Protein AF-A0A2D5VHW5-F1 (afdb_monomer_lite)

pLDDT: mean 72.4, std 17.76, range [45.16, 97.38]

Radius of gyration: 17.89 Å; chains: 1; bounding box: 49×20×48 Å

Sequence (90 aa):
MIDFKTFIEESEMELLDEAGNISSGLAIRKHNQVLKYGKDVVKAKSVEDKLDMLARQNASLGGLVLMSVAVSGDKSFGSSLAKALSLRNV

Foldseek 3Di:
DQDPVNVVVVVVVVVLVVLVVVQPVVLVVLVVLLVVLVVQLVVDDDPVSNVVSVVSSVVSVVLNVLSCLLNVDDDDPSNVVSSVVNVVVD

Structure (mmCIF, N/CA/C/O backbone):
data_AF-A0A2D5VHW5-F1
#
_entry.id   AF-A0A2D5VHW5-F1
#
loop_
_atom_site.group_PDB
_atom_site.id
_atom_site.type_symbol
_atom_site.label_atom_id
_atom_site.label_alt_id
_atom_site.label_comp_id
_atom_site.label_asym_id
_atom_site.label_entity_id
_atom_site.label_seq_id
_atom_site.pdbx_PDB_ins_code
_atom_site.Cartn_x
_atom_site.Cartn_y
_atom_site.Cartn_z
_atom_site.occupancy
_atom_site.B_iso_or_equiv
_atom_site.auth_seq_id
_atom_site.auth_comp_id
_atom_site.auth_asym_id
_atom_site.auth_atom_id
_atom_site.pdbx_PDB_model_num
ATOM 1 N N . MET A 1 1 ? 33.191 13.760 -33.165 1.00 50.88 1 MET A N 1
ATOM 2 C CA . MET A 1 1 ? 31.889 13.507 -33.813 1.00 50.88 1 MET A CA 1
ATOM 3 C C . MET A 1 1 ? 31.265 12.378 -33.023 1.00 50.88 1 MET A C 1
ATOM 5 O O . MET A 1 1 ? 31.868 11.315 -32.996 1.00 50.88 1 MET A O 1
ATOM 9 N N . ILE A 1 2 ? 30.204 12.651 -32.262 1.00 51.19 2 ILE A N 1
ATOM 10 C CA . ILE A 1 2 ? 29.539 11.621 -31.451 1.00 51.19 2 ILE A CA 1
ATOM 11 C C . ILE A 1 2 ? 28.837 10.678 -32.432 1.00 51.19 2 ILE A C 1
ATOM 13 O O . ILE A 1 2 ? 28.116 11.133 -33.319 1.00 51.19 2 ILE A O 1
ATOM 17 N N . ASP A 1 3 ? 29.143 9.390 -32.334 1.00 66.56 3 ASP A N 1
ATOM 18 C CA . ASP A 1 3 ? 28.505 8.335 -33.114 1.00 66.56 3 ASP A CA 1
ATOM 19 C C . ASP A 1 3 ? 27.042 8.201 -32.642 1.00 66.56 3 ASP A C 1
ATOM 21 O O . ASP A 1 3 ? 26.743 8.307 -31.454 1.00 66.56 3 ASP A O 1
ATOM 25 N N . PHE A 1 4 ? 26.107 8.023 -33.579 1.00 51.44 4 PHE A N 1
ATOM 26 C CA . PHE A 1 4 ? 24.669 7.918 -33.299 1.00 51.44 4 PHE A CA 1
ATOM 27 C C . PHE A 1 4 ? 24.339 6.820 -32.274 1.00 51.44 4 PHE A C 1
ATOM 29 O O . PHE A 1 4 ? 23.409 6.957 -31.484 1.00 51.44 4 PHE A O 1
ATOM 36 N N . LYS A 1 5 ? 25.132 5.749 -32.247 1.00 57.91 5 LYS A N 1
ATOM 37 C CA . LYS A 1 5 ? 25.050 4.673 -31.265 1.00 57.91 5 LYS A CA 1
ATOM 38 C C . LYS A 1 5 ? 25.473 5.144 -29.873 1.00 57.91 5 LYS A C 1
ATOM 40 O O . LYS A 1 5 ? 24.779 4.852 -28.908 1.00 57.91 5 LYS A O 1
ATOM 45 N N . THR A 1 6 ? 26.538 5.940 -29.786 1.00 62.97 6 THR A N 1
ATOM 46 C CA . THR A 1 6 ? 26.996 6.563 -28.535 1.00 62.97 6 THR A CA 1
ATOM 47 C C . THR A 1 6 ? 25.962 7.550 -27.992 1.00 62.97 6 THR A C 1
ATOM 49 O O . THR A 1 6 ? 25.702 7.560 -26.798 1.00 62.97 6 THR A O 1
ATOM 52 N N . PHE A 1 7 ? 25.304 8.320 -28.867 1.00 58.75 7 PHE A N 1
ATOM 53 C CA . PHE A 1 7 ? 24.231 9.240 -28.475 1.00 58.75 7 PHE A CA 1
ATOM 54 C C . PHE A 1 7 ? 23.006 8.508 -27.906 1.00 58.75 7 PHE A C 1
ATOM 56 O O . PHE A 1 7 ? 22.427 8.960 -26.921 1.00 58.75 7 PHE A O 1
ATOM 63 N N . ILE A 1 8 ? 22.615 7.374 -28.501 1.00 54.47 8 ILE A N 1
ATOM 64 C CA . ILE A 1 8 ? 21.519 6.542 -27.983 1.00 54.47 8 ILE A CA 1
ATOM 65 C C . ILE A 1 8 ? 21.899 5.926 -26.636 1.00 54.47 8 ILE A C 1
ATOM 67 O O . ILE A 1 8 ? 21.089 5.964 -25.717 1.00 54.47 8 ILE A O 1
ATOM 71 N N . GLU A 1 9 ? 23.112 5.390 -26.504 1.00 55.47 9 GLU A N 1
ATOM 72 C CA . GLU A 1 9 ? 23.578 4.775 -25.256 1.00 55.47 9 GLU A CA 1
ATOM 73 C C . GLU A 1 9 ? 23.687 5.802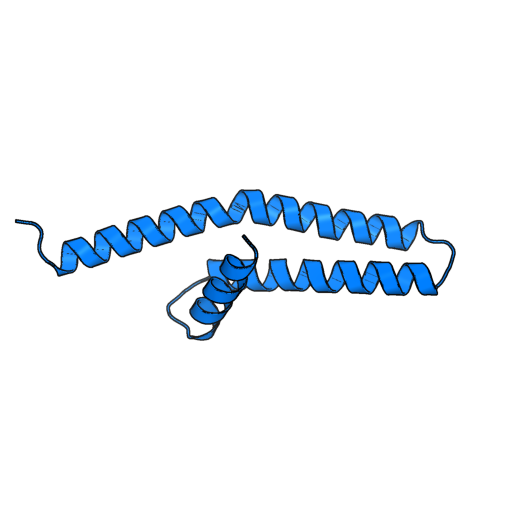 -24.116 1.00 55.47 9 GLU A C 1
ATOM 75 O O . GLU A 1 9 ? 23.220 5.527 -23.014 1.00 55.47 9 GLU A O 1
ATOM 80 N N . GLU A 1 10 ? 24.211 7.004 -24.376 1.00 57.59 10 GLU A N 1
ATOM 81 C CA . GLU A 1 10 ? 24.259 8.096 -23.391 1.00 57.59 10 GLU A CA 1
ATOM 82 C C . GLU A 1 10 ? 22.855 8.593 -23.021 1.00 57.59 10 GLU A C 1
ATOM 84 O O . GLU A 1 10 ? 22.558 8.743 -21.838 1.00 57.59 10 GLU A O 1
ATOM 89 N N . SER A 1 11 ? 21.963 8.759 -24.004 1.00 54.84 11 SER A N 1
ATOM 90 C CA . SER A 1 11 ? 20.579 9.191 -23.762 1.00 54.84 11 SER A CA 1
ATOM 91 C C . SER A 1 11 ? 19.767 8.139 -23.001 1.00 54.84 11 SER A C 1
ATOM 93 O O . SER A 1 11 ? 18.974 8.492 -22.133 1.00 54.84 11 SER A O 1
ATOM 95 N N . GLU A 1 12 ? 19.943 6.844 -23.294 1.00 52.03 12 GLU A N 1
ATOM 96 C CA . GLU A 1 12 ? 19.318 5.752 -22.535 1.00 52.03 12 GLU A CA 1
ATOM 97 C C . GLU A 1 12 ? 19.864 5.680 -21.108 1.00 52.03 12 GLU A C 1
ATOM 99 O O . GLU A 1 12 ? 19.093 5.453 -20.175 1.00 52.03 12 GLU A O 1
ATOM 104 N N . MET A 1 13 ? 21.168 5.895 -20.922 1.00 52.03 13 MET A N 1
ATOM 105 C CA . MET A 1 13 ? 21.806 5.909 -19.608 1.00 52.03 13 MET A CA 1
ATOM 106 C C . MET A 1 13 ? 21.322 7.094 -18.761 1.00 52.03 13 MET A C 1
ATOM 108 O O . MET A 1 13 ? 20.997 6.902 -17.593 1.00 52.03 13 MET A O 1
ATOM 112 N N . GLU A 1 14 ? 21.162 8.276 -19.357 1.00 49.34 14 GLU A N 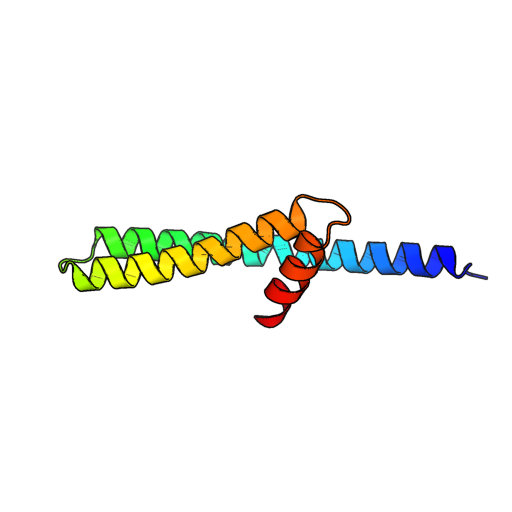1
ATOM 113 C CA . GLU A 1 14 ? 20.599 9.469 -18.709 1.00 49.34 14 GLU A CA 1
ATOM 114 C C . GLU A 1 14 ? 19.112 9.265 -18.336 1.00 49.34 14 GLU A C 1
ATOM 116 O O . GLU A 1 14 ? 18.704 9.555 -17.212 1.00 49.34 14 GLU A O 1
ATOM 121 N N . LEU A 1 15 ? 18.313 8.629 -19.206 1.00 49.81 15 LEU A N 1
ATOM 122 C CA . LEU A 1 15 ? 16.910 8.252 -18.933 1.00 49.81 15 LEU A CA 1
ATOM 123 C C . LEU A 1 15 ? 16.764 7.152 -17.866 1.00 49.81 15 LEU A C 1
ATOM 125 O O . LEU A 1 15 ? 15.746 7.070 -17.167 1.00 49.81 15 LEU A O 1
ATOM 129 N N . LEU A 1 16 ? 17.741 6.249 -17.768 1.00 51.69 16 LEU A N 1
ATOM 130 C CA . LEU A 1 16 ? 17.809 5.229 -16.721 1.00 51.69 16 LEU A CA 1
ATOM 131 C C . LEU A 1 16 ? 18.188 5.846 -15.372 1.00 51.69 16 LEU A C 1
ATOM 133 O O . LEU A 1 16 ? 17.591 5.465 -14.364 1.00 51.69 16 LEU A O 1
ATOM 137 N N . ASP A 1 17 ? 19.099 6.817 -15.360 1.00 51.09 17 ASP A N 1
ATOM 138 C CA . ASP A 1 17 ? 19.537 7.526 -14.153 1.00 51.09 17 ASP A CA 1
ATOM 139 C C . ASP A 1 17 ? 18.430 8.453 -13.608 1.00 51.09 17 ASP A C 1
ATOM 141 O O . ASP A 1 17 ? 18.135 8.478 -12.407 1.00 51.09 17 ASP A O 1
ATOM 145 N N . GLU A 1 18 ? 17.685 9.117 -14.496 1.00 48.66 18 GLU A N 1
ATOM 146 C CA . GLU A 1 18 ? 16.522 9.931 -14.126 1.00 48.66 18 GLU A CA 1
ATOM 147 C C . GLU A 1 18 ? 15.357 9.064 -13.604 1.00 48.66 18 GLU A C 1
ATOM 149 O O . GLU A 1 18 ? 14.731 9.379 -12.587 1.00 48.66 18 GLU A O 1
ATOM 154 N N . ALA A 1 19 ? 15.122 7.892 -14.209 1.00 52.62 19 ALA A N 1
ATOM 155 C CA . ALA A 1 19 ? 14.185 6.895 -13.683 1.00 52.62 19 ALA A CA 1
ATOM 156 C C . ALA A 1 19 ? 14.639 6.296 -12.335 1.00 52.62 19 ALA A C 1
ATOM 158 O O . ALA A 1 19 ? 13.796 5.973 -11.491 1.00 52.62 19 ALA A O 1
ATOM 159 N N . GLY A 1 20 ? 15.952 6.179 -12.109 1.00 49.31 20 GLY A N 1
ATOM 160 C CA . GLY A 1 20 ? 16.553 5.780 -10.836 1.00 49.31 20 GLY A CA 1
ATOM 161 C C . GLY A 1 20 ? 16.267 6.787 -9.719 1.00 49.31 20 GLY A C 1
ATOM 162 O O . GLY A 1 20 ? 15.845 6.392 -8.626 1.00 49.31 20 GLY A O 1
ATOM 163 N N . ASN A 1 21 ? 16.366 8.085 -10.014 1.00 48.16 21 ASN A N 1
ATOM 164 C CA . ASN A 1 21 ? 16.066 9.169 -9.071 1.00 48.16 21 ASN A CA 1
ATOM 165 C C . ASN A 1 21 ? 14.562 9.390 -8.828 1.00 48.16 21 ASN A C 1
ATOM 167 O O . ASN A 1 21 ? 14.158 9.668 -7.694 1.00 48.16 21 ASN A O 1
ATOM 171 N N . ILE A 1 22 ? 13.704 9.163 -9.830 1.00 52.69 22 ILE A N 1
ATOM 172 C CA . ILE A 1 22 ? 12.238 9.137 -9.655 1.00 52.69 22 ILE A CA 1
ATOM 173 C C . ILE A 1 22 ? 11.805 7.981 -8.722 1.00 52.69 22 ILE A C 1
ATOM 175 O O . ILE A 1 22 ? 10.748 8.053 -8.088 1.00 52.69 22 ILE A O 1
ATOM 179 N N . SER A 1 23 ? 12.622 6.933 -8.556 1.00 62.12 23 SER A N 1
ATOM 180 C CA . SER A 1 23 ? 12.215 5.710 -7.852 1.00 62.12 23 SER A CA 1
ATOM 181 C C . SER A 1 23 ? 12.261 5.788 -6.318 1.00 62.12 23 SER A C 1
ATOM 183 O O . SER A 1 23 ? 11.339 5.293 -5.672 1.00 62.12 23 SER A O 1
ATOM 185 N N . SER A 1 24 ? 13.257 6.437 -5.699 1.00 63.69 24 SER A N 1
ATOM 186 C CA . SER A 1 24 ? 13.494 6.286 -4.247 1.00 63.69 24 SER A CA 1
ATOM 187 C C . SER A 1 24 ? 12.575 7.148 -3.375 1.00 63.69 24 SER A C 1
ATOM 189 O O . SER A 1 24 ? 11.901 6.639 -2.478 1.00 63.69 24 SER A O 1
ATOM 191 N N . GLY A 1 25 ? 12.484 8.455 -3.645 1.00 65.88 25 GLY A N 1
ATOM 192 C CA . GLY A 1 25 ? 11.631 9.364 -2.864 1.00 65.88 25 GLY A CA 1
ATOM 193 C C . GLY A 1 25 ? 10.138 9.055 -3.023 1.00 65.88 25 GLY A C 1
ATOM 194 O O . GLY A 1 25 ? 9.378 9.058 -2.048 1.00 65.88 25 GLY A O 1
ATOM 195 N N . LEU A 1 26 ? 9.721 8.714 -4.246 1.00 73.94 26 LEU A N 1
ATOM 196 C CA . LEU A 1 26 ? 8.356 8.290 -4.536 1.00 73.94 26 LEU A CA 1
ATOM 197 C C . LEU A 1 26 ? 8.040 6.936 -3.884 1.00 73.94 26 LEU A C 1
ATOM 199 O O . LEU A 1 26 ? 6.977 6.809 -3.272 1.00 73.94 26 LEU A O 1
ATOM 203 N N . ALA A 1 27 ? 8.957 5.960 -3.929 1.00 76.06 27 ALA A N 1
ATOM 204 C CA . ALA A 1 27 ? 8.772 4.676 -3.251 1.00 76.06 27 ALA A CA 1
ATOM 205 C C . ALA A 1 27 ? 8.649 4.849 -1.733 1.00 76.06 27 ALA A C 1
ATOM 207 O O . ALA A 1 27 ? 7.722 4.303 -1.136 1.00 76.06 27 ALA A O 1
ATOM 208 N N . ILE A 1 28 ? 9.497 5.672 -1.107 1.00 79.75 28 ILE A N 1
ATOM 209 C CA . ILE A 1 28 ? 9.407 5.981 0.331 1.00 79.75 28 ILE A CA 1
ATOM 210 C C . ILE A 1 28 ? 8.052 6.620 0.662 1.00 79.75 28 ILE A C 1
ATOM 212 O O . ILE A 1 28 ? 7.381 6.219 1.618 1.00 79.75 28 ILE A O 1
ATOM 216 N N . ARG A 1 29 ? 7.596 7.587 -0.143 1.00 81.81 29 ARG A N 1
ATOM 217 C CA . ARG A 1 29 ? 6.293 8.238 0.059 1.00 81.81 29 ARG A CA 1
ATOM 218 C C . ARG A 1 29 ? 5.135 7.247 -0.064 1.00 81.81 29 ARG A C 1
ATOM 220 O O . ARG A 1 29 ? 4.237 7.260 0.780 1.00 81.81 29 ARG A O 1
ATOM 227 N N . LYS A 1 30 ? 5.150 6.382 -1.081 1.00 83.19 30 LYS A N 1
ATOM 228 C CA . LYS A 1 30 ? 4.126 5.345 -1.279 1.00 83.19 30 LYS A CA 1
ATOM 229 C C . LYS A 1 30 ? 4.166 4.293 -0.169 1.00 83.19 30 LYS A C 1
ATOM 231 O O . LYS A 1 30 ? 3.110 3.891 0.314 1.00 83.19 30 LYS A O 1
ATOM 236 N N . HIS A 1 31 ? 5.352 3.920 0.306 1.00 85.94 31 HIS A N 1
ATOM 237 C CA . HIS A 1 31 ? 5.526 3.009 1.438 1.00 85.94 31 HIS A CA 1
ATOM 238 C C . HIS A 1 31 ? 4.902 3.581 2.715 1.00 85.94 31 HIS A C 1
ATOM 240 O O . HIS A 1 31 ? 4.075 2.930 3.356 1.00 85.94 31 HIS A O 1
ATOM 246 N N . ASN A 1 32 ? 5.190 4.846 3.026 1.00 90.00 32 ASN A N 1
ATOM 247 C CA . ASN A 1 32 ? 4.580 5.543 4.158 1.00 90.00 32 ASN A CA 1
ATOM 248 C C . ASN A 1 32 ? 3.051 5.643 4.033 1.00 90.00 32 ASN A C 1
ATOM 250 O O . ASN A 1 32 ? 2.342 5.534 5.035 1.00 90.00 32 ASN A O 1
ATOM 254 N N . GLN A 1 33 ? 2.527 5.806 2.816 1.00 89.19 33 GLN A N 1
ATOM 255 C CA . GLN A 1 33 ? 1.086 5.818 2.557 1.00 89.19 33 GLN A CA 1
ATOM 256 C C . GLN A 1 33 ? 0.436 4.448 2.825 1.00 89.19 33 GLN A C 1
ATOM 258 O O . GLN A 1 33 ? -0.612 4.392 3.470 1.00 89.19 33 GLN A O 1
ATOM 263 N N . VAL A 1 34 ? 1.069 3.345 2.411 1.00 93.19 34 VAL A N 1
ATOM 264 C CA . VAL A 1 34 ? 0.603 1.979 2.723 1.00 93.19 34 VAL A CA 1
ATOM 265 C C . VAL A 1 34 ? 0.592 1.727 4.232 1.00 93.19 34 VAL A C 1
ATOM 267 O O . VAL A 1 34 ? -0.387 1.194 4.757 1.00 93.19 34 VAL A O 1
ATOM 270 N N . LEU A 1 35 ? 1.638 2.152 4.948 1.00 94.50 35 LEU A N 1
ATOM 271 C CA . LEU A 1 35 ? 1.697 2.035 6.409 1.00 94.50 35 LEU A CA 1
ATOM 272 C C . LEU A 1 35 ? 0.623 2.874 7.105 1.00 94.50 35 LEU A C 1
ATOM 274 O O . LEU A 1 35 ? 0.048 2.429 8.099 1.00 94.50 35 LEU A O 1
ATOM 278 N N . LYS A 1 36 ? 0.345 4.080 6.596 1.00 95.25 36 LYS A N 1
ATOM 279 C CA . LYS A 1 36 ? -0.721 4.939 7.121 1.00 95.25 36 LYS A CA 1
ATOM 280 C C . LYS A 1 36 ? -2.070 4.226 7.052 1.00 95.25 36 LYS A C 1
ATOM 282 O O . LYS A 1 36 ? -2.709 4.081 8.088 1.00 95.25 36 LYS A O 1
ATOM 287 N N . TYR A 1 37 ? -2.458 3.721 5.879 1.00 94.94 37 TYR A N 1
ATOM 288 C CA . TYR A 1 37 ? -3.737 3.021 5.743 1.00 94.94 37 TYR A CA 1
ATOM 289 C C . TYR A 1 37 ? -3.804 1.766 6.617 1.00 94.94 37 TYR A C 1
ATOM 291 O O . TYR A 1 37 ? -4.817 1.550 7.269 1.00 94.94 37 TYR A O 1
ATOM 299 N N . GLY A 1 38 ? -2.715 1.001 6.740 1.00 94.00 38 GLY A N 1
ATOM 300 C CA . GLY A 1 38 ? -2.669 -0.141 7.660 1.00 94.00 38 GLY A CA 1
ATOM 301 C C . GLY A 1 38 ? -2.916 0.250 9.125 1.00 94.00 38 GLY A C 1
ATOM 302 O O . GLY A 1 38 ? -3.665 -0.424 9.831 1.00 94.00 38 GLY A O 1
ATOM 303 N N . LYS A 1 39 ? -2.347 1.374 9.585 1.00 96.38 39 LYS A N 1
ATOM 304 C CA . LYS A 1 39 ? -2.624 1.915 10.930 1.00 96.38 39 LYS A CA 1
ATOM 305 C C . LYS A 1 39 ? -4.080 2.358 11.076 1.00 96.38 39 LYS A C 1
ATOM 307 O O . LYS A 1 39 ? -4.669 2.138 12.133 1.00 96.38 39 LYS A O 1
ATOM 312 N N . ASP A 1 40 ? -4.646 2.970 10.041 1.00 95.06 40 ASP A N 1
ATOM 313 C CA . ASP A 1 40 ? -6.032 3.443 10.045 1.00 95.06 40 ASP A CA 1
ATOM 314 C C . ASP A 1 40 ? -7.026 2.263 10.073 1.00 95.06 40 ASP A C 1
ATOM 316 O O . ASP A 1 40 ? -7.992 2.312 10.833 1.00 95.06 40 ASP A O 1
ATOM 320 N N . VAL A 1 41 ? -6.737 1.150 9.383 1.00 96.19 41 VAL A N 1
ATOM 321 C CA . VAL A 1 41 ? -7.517 -0.107 9.458 1.00 96.19 41 VAL A CA 1
ATOM 322 C C . VAL A 1 41 ? -7.568 -0.656 10.886 1.00 96.19 41 VAL A C 1
ATOM 324 O O . VAL A 1 41 ? -8.632 -1.037 11.371 1.00 96.19 41 VAL A O 1
ATOM 327 N N . VAL A 1 42 ? -6.434 -0.692 11.591 1.00 95.75 42 VAL A N 1
ATOM 328 C CA . VAL A 1 42 ? -6.388 -1.205 12.974 1.00 95.75 42 VAL A CA 1
ATOM 329 C C . VAL A 1 42 ? -7.190 -0.313 13.929 1.00 95.75 42 VAL A C 1
ATOM 331 O O . VAL A 1 42 ? -7.819 -0.818 14.858 1.00 95.75 42 VAL A O 1
ATOM 334 N N . LYS A 1 43 ? -7.188 1.005 13.700 1.00 95.88 43 LYS A N 1
ATOM 335 C CA . LYS A 1 43 ? -7.885 1.991 14.543 1.00 95.88 43 LYS A CA 1
ATOM 336 C C . LYS A 1 43 ? -9.380 2.119 14.243 1.00 95.88 43 LYS A C 1
ATOM 338 O O . LYS A 1 43 ? -10.123 2.585 15.108 1.00 95.88 43 LYS A O 1
ATOM 343 N N . ALA A 1 44 ? -9.813 1.763 13.037 1.00 96.12 44 ALA A N 1
ATOM 344 C CA . ALA A 1 44 ? -11.203 1.876 12.622 1.00 96.12 44 ALA A CA 1
ATOM 345 C C . ALA A 1 44 ? -12.124 0.994 13.482 1.00 96.12 44 ALA A C 1
ATOM 347 O O . ALA A 1 44 ? -11.790 -0.140 13.839 1.00 96.12 44 ALA A O 1
ATOM 348 N N . LYS A 1 45 ? -13.297 1.536 13.826 1.00 95.06 45 LYS A N 1
ATOM 349 C CA . LYS A 1 45 ? -14.280 0.870 14.696 1.00 95.06 45 LYS A CA 1
ATOM 350 C C . LYS A 1 45 ? -15.323 0.077 13.911 1.00 95.06 45 LYS A C 1
ATOM 352 O O . LYS A 1 45 ? -15.777 -0.949 14.406 1.00 95.06 45 LYS A O 1
ATOM 357 N N . SER A 1 46 ? -15.691 0.548 12.720 1.00 97.38 46 SER A N 1
ATOM 358 C CA . SER A 1 46 ? -16.650 -0.120 11.839 1.00 97.38 46 SER A CA 1
ATOM 359 C C . SER A 1 46 ? -15.936 -1.067 10.872 1.00 97.38 46 SER A C 1
ATOM 361 O O . SER A 1 46 ? -14.732 -0.940 10.623 1.00 97.38 46 SER A O 1
ATOM 363 N N . VAL A 1 47 ? -16.667 -2.049 10.348 1.00 95.69 47 VAL A N 1
ATOM 364 C CA . VAL A 1 47 ? -16.130 -2.983 9.348 1.00 95.69 47 VAL A CA 1
ATOM 365 C C . VAL A 1 47 ? -16.041 -2.291 7.990 1.00 95.69 47 VAL A C 1
ATOM 367 O O . VAL A 1 47 ? -15.071 -2.488 7.265 1.00 95.69 47 VAL A O 1
ATOM 370 N N . GLU A 1 48 ? -17.004 -1.432 7.682 1.00 96.75 48 GLU A N 1
ATOM 371 C CA . GLU A 1 48 ? -17.078 -0.637 6.464 1.00 96.75 48 GLU A CA 1
ATOM 372 C C . GLU A 1 48 ? -15.838 0.250 6.316 1.00 96.75 48 GLU A C 1
ATOM 374 O O . GLU A 1 48 ? -15.149 0.162 5.301 1.00 96.75 48 GLU A O 1
ATOM 379 N N . ASP A 1 49 ? -15.466 1.002 7.358 1.00 94.62 49 ASP A N 1
ATOM 380 C CA . ASP A 1 49 ? -14.270 1.856 7.329 1.00 94.62 49 ASP A CA 1
ATOM 381 C C . ASP A 1 49 ? -12.989 1.026 7.179 1.00 94.62 49 ASP A C 1
ATOM 383 O O . ASP A 1 49 ? -12.045 1.441 6.504 1.00 94.62 49 ASP A O 1
ATOM 387 N N . LYS A 1 50 ? -12.937 -0.171 7.781 1.00 96.62 50 LYS A N 1
ATOM 388 C CA . LYS A 1 50 ? -11.799 -1.087 7.606 1.00 96.62 50 LYS A CA 1
ATOM 389 C C . LYS A 1 50 ? -11.673 -1.540 6.162 1.00 96.62 50 LYS A C 1
ATOM 391 O O . LYS A 1 50 ? -10.567 -1.524 5.629 1.00 96.62 50 LYS A O 1
ATOM 396 N N . LEU A 1 51 ? -12.779 -1.937 5.538 1.00 96.44 51 LEU A N 1
AT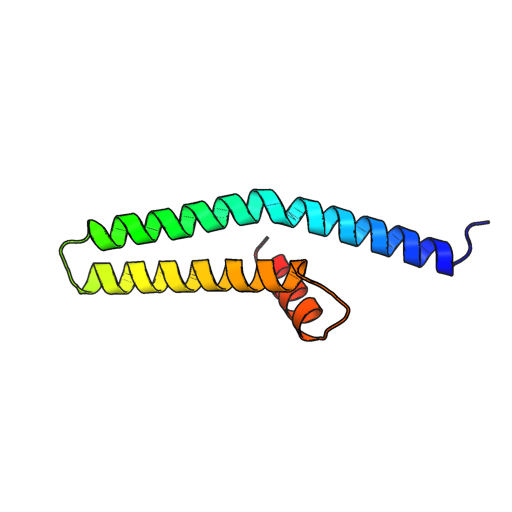OM 397 C CA . LEU A 1 51 ? -12.801 -2.371 4.142 1.00 96.44 51 LEU A CA 1
ATOM 398 C C . LEU A 1 51 ? -12.402 -1.229 3.201 1.00 96.44 51 LEU A C 1
ATOM 400 O O . LEU A 1 51 ? -11.579 -1.441 2.310 1.00 96.44 51 LEU A O 1
ATOM 404 N N . ASP A 1 52 ? -12.889 -0.015 3.451 1.00 95.94 52 ASP A N 1
ATOM 405 C CA . ASP A 1 52 ? -12.553 1.172 2.660 1.00 95.94 52 ASP A CA 1
ATOM 406 C C . ASP A 1 52 ? -11.060 1.529 2.766 1.00 95.94 52 ASP A C 1
ATOM 408 O O . ASP A 1 52 ? -10.386 1.803 1.765 1.00 95.94 52 ASP A O 1
ATOM 412 N N . MET A 1 53 ? -10.496 1.470 3.976 1.00 95.62 53 MET A N 1
ATOM 413 C CA . MET A 1 53 ? -9.069 1.719 4.201 1.00 95.62 53 MET A CA 1
ATOM 414 C C . MET A 1 53 ? -8.189 0.598 3.635 1.00 95.62 53 MET A C 1
ATOM 416 O O . MET A 1 53 ? -7.142 0.893 3.057 1.00 95.62 53 MET A O 1
ATOM 420 N N . LEU A 1 54 ? -8.621 -0.665 3.715 1.00 94.75 54 LEU A N 1
ATOM 421 C CA . LEU A 1 54 ? -7.943 -1.796 3.071 1.00 94.75 54 LEU A CA 1
ATOM 422 C C . LEU A 1 54 ? -7.947 -1.661 1.545 1.00 94.75 54 LEU A C 1
ATOM 424 O O . LEU A 1 54 ? -6.919 -1.891 0.910 1.00 94.75 54 LEU A O 1
ATOM 428 N N . ALA A 1 55 ? -9.057 -1.230 0.943 1.00 94.88 55 ALA A N 1
ATOM 429 C CA . ALA A 1 55 ? -9.125 -0.981 -0.495 1.00 94.88 55 ALA A CA 1
ATOM 430 C C . ALA A 1 55 ? -8.116 0.100 -0.923 1.00 94.88 55 ALA A C 1
ATOM 432 O O . ALA A 1 55 ? -7.356 -0.089 -1.879 1.00 94.88 55 ALA A O 1
ATOM 433 N N . ARG A 1 56 ? -8.029 1.204 -0.168 1.00 91.56 56 ARG A N 1
ATOM 434 C CA . ARG A 1 56 ? -7.045 2.282 -0.397 1.00 91.56 56 ARG A CA 1
ATOM 435 C C . ARG A 1 56 ? -5.604 1.816 -0.185 1.00 91.56 56 ARG A C 1
ATOM 437 O O . ARG A 1 56 ? -4.710 2.213 -0.941 1.00 91.56 56 ARG A O 1
ATOM 444 N N . GLN A 1 57 ? -5.375 0.960 0.809 1.00 93.56 57 GLN A N 1
ATOM 445 C CA . GLN A 1 57 ? -4.077 0.344 1.066 1.00 93.56 57 GLN A CA 1
ATOM 446 C C . GLN A 1 57 ? -3.646 -0.545 -0.102 1.00 93.56 57 GLN A C 1
ATOM 448 O O . GLN A 1 57 ? -2.531 -0.389 -0.595 1.00 93.56 57 GLN A O 1
ATOM 453 N N . ASN A 1 58 ? -4.537 -1.412 -0.587 1.00 89.75 58 ASN A N 1
ATOM 454 C CA . ASN A 1 58 ? -4.268 -2.339 -1.685 1.00 89.75 58 ASN A CA 1
ATOM 455 C C . ASN A 1 58 ? -4.000 -1.611 -3.004 1.00 89.75 58 ASN A C 1
ATOM 457 O O . ASN A 1 58 ? -3.042 -1.945 -3.698 1.00 89.75 58 ASN A O 1
ATOM 461 N N . ALA A 1 59 ? -4.771 -0.568 -3.323 1.00 88.38 59 ALA A N 1
ATOM 462 C CA . ALA A 1 59 ? -4.496 0.276 -4.486 1.00 88.38 59 ALA A CA 1
ATOM 463 C C . ALA A 1 59 ? -3.105 0.937 -4.397 1.00 88.38 59 ALA A C 1
ATOM 465 O O . ALA A 1 59 ? -2.359 0.980 -5.376 1.00 88.38 59 ALA A O 1
ATOM 466 N N . SER A 1 60 ? -2.725 1.409 -3.205 1.00 84.81 60 SER A N 1
ATOM 467 C CA . SER A 1 60 ? -1.413 2.028 -2.9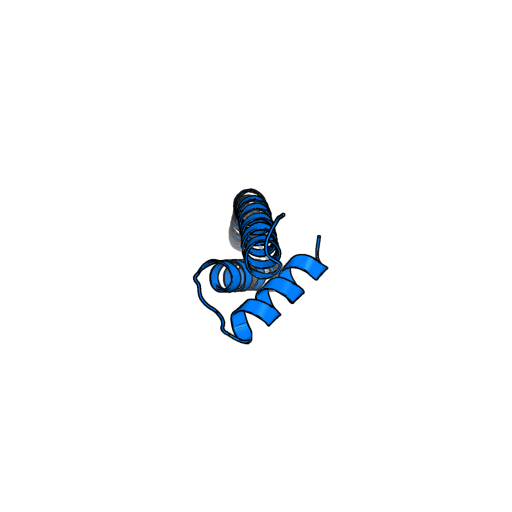72 1.00 84.81 60 SER A CA 1
ATOM 468 C C . SER A 1 60 ? -0.266 1.013 -3.047 1.00 84.81 60 SER A C 1
ATOM 470 O O . SER A 1 60 ? 0.789 1.319 -3.605 1.00 84.81 60 SER A O 1
ATOM 472 N N . LEU A 1 61 ? -0.481 -0.200 -2.532 1.00 87.69 61 LEU A N 1
ATOM 473 C CA . LEU A 1 61 ? 0.465 -1.311 -2.598 1.00 87.69 61 LEU A CA 1
ATOM 474 C C . LEU A 1 61 ? 0.677 -1.781 -4.041 1.00 87.69 61 LEU A C 1
ATOM 476 O O . LEU A 1 61 ? 1.817 -1.991 -4.443 1.00 87.69 61 LEU A O 1
ATOM 480 N N . GLY A 1 62 ? -0.386 -1.870 -4.844 1.00 83.19 62 GLY A N 1
ATOM 481 C CA . GLY A 1 62 ? -0.284 -2.204 -6.268 1.00 83.19 62 GLY A CA 1
ATOM 482 C C . GLY A 1 62 ? 0.629 -1.241 -7.035 1.00 83.19 62 GLY A C 1
ATOM 483 O O . GLY A 1 62 ? 1.440 -1.675 -7.849 1.00 83.19 62 GLY A O 1
ATOM 484 N N . GLY A 1 63 ? 0.581 0.056 -6.708 1.00 81.81 63 GLY A N 1
ATOM 485 C CA . GLY A 1 63 ? 1.511 1.048 -7.256 1.00 81.81 63 GLY A CA 1
ATOM 486 C C . GLY A 1 63 ? 2.976 0.780 -6.890 1.00 81.81 63 GLY A C 1
ATOM 487 O O . GLY A 1 63 ? 3.846 0.888 -7.748 1.00 81.81 63 GLY A O 1
ATOM 488 N N . LEU A 1 64 ? 3.255 0.376 -5.647 1.00 80.75 64 LEU A N 1
ATOM 489 C CA . LEU A 1 64 ? 4.605 -0.009 -5.213 1.00 80.75 64 LEU A CA 1
ATOM 490 C C . LEU A 1 64 ? 5.111 -1.275 -5.902 1.00 80.75 64 LEU A C 1
ATOM 492 O O . LEU A 1 64 ? 6.279 -1.334 -6.275 1.00 80.75 64 LEU A O 1
ATOM 496 N N . VAL A 1 65 ? 4.242 -2.269 -6.093 1.00 78.56 65 VAL A N 1
ATOM 497 C CA . VAL A 1 65 ? 4.585 -3.495 -6.824 1.00 78.56 65 VAL A CA 1
ATOM 498 C C . VAL A 1 65 ? 4.943 -3.162 -8.272 1.00 78.56 65 VAL A C 1
ATOM 500 O O . VAL A 1 65 ? 5.975 -3.616 -8.755 1.00 78.56 65 VAL A O 1
ATOM 503 N N . LEU A 1 66 ? 4.160 -2.309 -8.943 1.00 73.50 66 LEU A N 1
ATOM 504 C CA . LEU A 1 66 ? 4.472 -1.852 -10.303 1.00 73.50 66 LEU A CA 1
ATOM 505 C C . LEU A 1 66 ? 5.799 -1.090 -10.370 1.00 73.50 66 LEU A C 1
ATOM 507 O O . LEU A 1 66 ? 6.587 -1.339 -11.277 1.00 73.50 66 LEU A O 1
ATOM 511 N N . MET A 1 67 ? 6.073 -0.209 -9.404 1.00 73.94 67 MET A N 1
ATOM 512 C CA . MET A 1 67 ? 7.364 0.480 -9.315 1.00 73.94 67 MET A CA 1
ATOM 513 C C . MET A 1 67 ? 8.519 -0.505 -9.109 1.00 73.94 67 MET A C 1
ATOM 515 O O . MET A 1 67 ? 9.541 -0.397 -9.778 1.00 73.94 67 MET A O 1
ATOM 519 N N . SER A 1 68 ? 8.352 -1.496 -8.231 1.00 73.69 68 SER A N 1
ATOM 520 C CA . SER A 1 68 ? 9.359 -2.535 -8.008 1.00 73.69 68 SER A CA 1
ATOM 521 C C . SER A 1 68 ? 9.607 -3.363 -9.269 1.00 73.69 68 SER A C 1
ATOM 523 O O . SER A 1 68 ? 10.758 -3.655 -9.567 1.00 73.69 68 SER A O 1
ATOM 525 N N . VAL A 1 69 ? 8.568 -3.709 -10.034 1.00 70.31 69 VAL A N 1
ATOM 526 C CA . VAL A 1 69 ? 8.702 -4.418 -11.320 1.00 70.31 69 VAL A CA 1
ATOM 527 C C . VAL A 1 69 ? 9.388 -3.542 -12.371 1.00 70.31 69 VAL A C 1
ATOM 529 O O . VAL A 1 69 ? 10.244 -4.029 -13.102 1.00 70.31 69 VAL A O 1
ATOM 532 N N . ALA A 1 70 ? 9.061 -2.249 -12.427 1.00 66.94 70 ALA A N 1
ATOM 533 C CA . ALA A 1 70 ? 9.688 -1.307 -13.352 1.00 66.94 70 ALA A CA 1
ATOM 534 C C . ALA A 1 70 ? 11.194 -1.116 -13.079 1.00 66.94 70 ALA A C 1
ATOM 536 O O . ALA A 1 70 ? 11.950 -0.878 -14.018 1.00 66.94 70 ALA A O 1
ATOM 537 N N . VAL A 1 71 ? 11.628 -1.242 -11.817 1.00 67.25 71 VAL A N 1
ATOM 538 C CA . VAL A 1 71 ? 13.034 -1.091 -11.390 1.00 67.25 71 VAL A CA 1
ATOM 539 C C . VAL A 1 71 ? 13.805 -2.424 -11.373 1.00 67.25 71 VAL A C 1
ATOM 541 O O . VAL A 1 71 ? 15.012 -2.421 -11.581 1.00 67.25 71 VAL A O 1
ATOM 544 N N . SER A 1 72 ? 13.142 -3.571 -11.170 1.00 60.03 72 SER A N 1
ATOM 545 C CA . SER A 1 72 ? 13.804 -4.875 -10.955 1.00 60.03 72 SER A CA 1
ATOM 546 C C . SER A 1 72 ? 14.279 -5.614 -12.222 1.00 60.03 72 SER A C 1
ATOM 548 O O . SER A 1 72 ? 14.784 -6.729 -12.087 1.00 60.03 72 SER A O 1
ATOM 550 N N . GLY A 1 73 ? 14.183 -5.025 -13.420 1.00 49.66 73 GLY A N 1
ATOM 551 C CA . GLY A 1 73 ? 15.075 -5.404 -14.527 1.00 49.66 73 GLY A CA 1
ATOM 552 C C . GLY A 1 73 ? 14.470 -5.712 -15.905 1.00 49.66 73 GLY A C 1
ATOM 553 O O . GLY A 1 73 ? 13.348 -6.196 -16.054 1.00 49.66 73 GLY A O 1
ATOM 554 N N . ASP A 1 74 ? 15.318 -5.411 -16.892 1.00 45.16 74 ASP A N 1
ATOM 555 C CA . ASP A 1 74 ? 15.527 -5.975 -18.231 1.00 45.16 74 ASP A CA 1
ATOM 556 C C . ASP A 1 74 ? 14.360 -6.105 -19.216 1.00 45.16 74 ASP A C 1
ATOM 558 O O . ASP A 1 74 ? 13.562 -7.037 -19.158 1.00 45.16 74 ASP A O 1
ATOM 562 N N . LYS A 1 75 ? 14.358 -5.197 -20.211 1.00 50.62 75 LYS A N 1
ATOM 563 C CA . LYS A 1 75 ? 13.879 -5.349 -21.609 1.00 50.62 75 LYS A CA 1
ATOM 564 C C . LYS A 1 75 ? 12.587 -6.155 -21.847 1.00 50.62 75 LYS A C 1
ATOM 566 O O . LYS A 1 75 ? 12.394 -6.702 -22.931 1.00 50.62 75 LYS A O 1
ATOM 571 N N . SER A 1 76 ? 11.677 -6.227 -20.881 1.00 50.56 76 SER A N 1
ATOM 572 C CA . SER A 1 76 ? 10.402 -6.926 -21.022 1.00 50.56 76 SER A CA 1
ATOM 573 C C . SER A 1 76 ? 9.265 -5.927 -21.220 1.00 50.56 76 SER A C 1
ATOM 575 O O . SER A 1 76 ? 9.220 -4.868 -20.593 1.00 50.56 76 SER A O 1
ATOM 577 N N . PHE A 1 77 ? 8.311 -6.282 -22.085 1.00 55.31 77 PHE A N 1
ATOM 578 C CA . PHE A 1 77 ? 7.109 -5.489 -22.375 1.00 55.31 77 PHE A 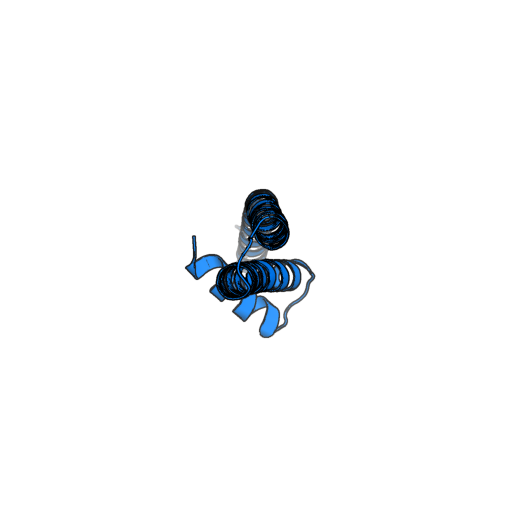CA 1
ATOM 579 C C . PHE A 1 77 ? 6.347 -5.077 -21.097 1.00 55.31 77 PHE A C 1
ATOM 581 O O . PHE A 1 77 ? 5.790 -3.982 -21.026 1.00 55.31 77 PHE A O 1
ATOM 588 N N . GLY A 1 78 ? 6.386 -5.919 -20.056 1.00 60.19 78 GLY A N 1
ATOM 589 C CA . GLY A 1 78 ? 5.820 -5.617 -18.739 1.00 60.19 78 GLY A CA 1
ATOM 590 C C . GLY A 1 78 ? 6.539 -4.480 -18.005 1.00 60.19 78 GLY A C 1
ATOM 591 O O . GLY A 1 78 ? 5.871 -3.636 -17.414 1.00 60.19 78 GLY A O 1
ATOM 592 N N . SER A 1 79 ? 7.871 -4.403 -18.095 1.00 55.09 79 SER A N 1
ATOM 593 C CA . SER A 1 79 ? 8.661 -3.302 -17.527 1.00 55.09 79 SER A CA 1
ATOM 594 C C . SER A 1 79 ? 8.371 -1.974 -18.241 1.00 55.09 79 SER A C 1
ATOM 596 O O . SER A 1 79 ? 8.105 -0.971 -17.580 1.00 55.09 79 SER A O 1
ATOM 598 N N . SER A 1 80 ? 8.287 -1.965 -19.579 1.00 62.06 80 SER A N 1
ATOM 599 C CA . SER A 1 80 ? 7.936 -0.761 -20.357 1.00 62.06 80 SER A CA 1
ATOM 600 C C . SER A 1 80 ? 6.520 -0.254 -20.060 1.00 62.06 80 SER A C 1
ATOM 602 O O . SER A 1 80 ? 6.318 0.949 -19.886 1.00 62.06 80 SER A O 1
ATOM 604 N N . LEU A 1 81 ? 5.542 -1.160 -19.948 1.00 64.75 81 LEU A N 1
ATOM 605 C CA . LEU A 1 81 ? 4.168 -0.804 -19.592 1.00 64.75 81 LEU A CA 1
ATOM 606 C C . LEU A 1 81 ? 4.072 -0.303 -18.143 1.00 64.75 81 LEU A C 1
ATOM 608 O O . LEU A 1 81 ? 3.405 0.698 -17.885 1.00 64.75 81 LEU A O 1
ATOM 612 N N . ALA A 1 82 ? 4.767 -0.949 -17.204 1.00 64.81 82 ALA A N 1
ATOM 613 C CA . ALA A 1 82 ? 4.820 -0.509 -15.812 1.00 64.81 82 ALA A CA 1
ATOM 614 C C . ALA A 1 82 ? 5.467 0.880 -15.677 1.00 64.81 82 ALA A C 1
ATOM 616 O O . ALA A 1 82 ? 4.926 1.725 -14.964 1.00 64.81 82 ALA A O 1
ATOM 617 N N . LYS A 1 83 ? 6.551 1.154 -16.419 1.00 64.00 83 LYS A N 1
ATOM 618 C CA . LYS A 1 83 ? 7.234 2.459 -16.455 1.00 64.00 83 LYS A CA 1
ATOM 619 C C . LYS A 1 83 ? 6.324 3.556 -17.029 1.00 64.00 83 LYS A C 1
ATOM 621 O O . LYS A 1 83 ? 6.195 4.626 -16.433 1.00 64.00 83 LYS A O 1
ATOM 626 N N . ALA A 1 84 ? 5.603 3.265 -18.115 1.00 65.25 84 ALA A N 1
ATOM 627 C CA . ALA A 1 84 ? 4.619 4.181 -18.703 1.00 65.25 84 ALA A CA 1
ATOM 628 C C . ALA A 1 84 ? 3.446 4.485 -17.750 1.00 65.25 84 ALA A C 1
ATOM 630 O O . ALA A 1 84 ? 3.022 5.633 -17.615 1.00 65.25 84 ALA A O 1
ATOM 631 N N . LEU A 1 85 ? 2.938 3.473 -17.043 1.00 68.75 85 LEU A N 1
ATOM 632 C CA . LEU A 1 85 ? 1.853 3.646 -16.074 1.00 68.75 85 LEU A CA 1
ATOM 633 C C . LEU A 1 85 ? 2.310 4.358 -14.794 1.00 68.75 85 LEU A C 1
ATOM 635 O O . LEU A 1 85 ? 1.524 5.115 -14.222 1.00 68.75 85 LEU A O 1
ATOM 639 N N . SER A 1 86 ? 3.560 4.168 -14.356 1.00 63.12 86 SER A N 1
ATOM 640 C CA . SER A 1 86 ? 4.108 4.885 -13.198 1.00 63.12 86 SER A CA 1
ATOM 641 C C . SER A 1 86 ? 4.319 6.377 -13.462 1.00 63.12 86 SER A C 1
ATOM 643 O O . SER A 1 86 ? 4.146 7.175 -12.545 1.00 63.12 86 SER A O 1
ATOM 645 N N . LEU A 1 87 ? 4.628 6.759 -14.708 1.00 61.19 87 LEU A N 1
ATOM 646 C CA . LEU A 1 87 ? 4.834 8.156 -15.114 1.00 61.19 87 LEU A CA 1
ATOM 647 C C . LEU A 1 87 ? 3.524 8.928 -15.328 1.00 61.19 87 LEU A C 1
ATOM 649 O O . LEU A 1 87 ? 3.504 10.144 -15.200 1.00 61.19 87 LEU A O 1
ATOM 653 N N . ARG A 1 88 ? 2.408 8.243 -15.602 1.00 63.19 88 ARG A N 1
ATOM 654 C CA . ARG A 1 88 ? 1.095 8.876 -15.836 1.00 63.19 88 ARG A CA 1
ATOM 655 C C . ARG A 1 88 ? 0.488 9.551 -14.588 1.00 63.19 88 ARG A C 1
ATOM 657 O O . ARG A 1 88 ? -0.478 10.295 -14.719 1.00 63.19 88 ARG A O 1
ATOM 664 N N . ASN A 1 89 ? 1.020 9.278 -13.396 1.00 48.16 89 ASN A N 1
ATOM 665 C CA . ASN A 1 89 ? 0.533 9.814 -12.117 1.00 48.16 89 ASN A CA 1
ATOM 666 C C . ASN A 1 89 ? 1.541 10.753 -11.418 1.00 48.16 89 ASN A C 1
ATOM 668 O O . ASN A 1 89 ? 1.410 10.975 -10.207 1.00 48.16 89 ASN A O 1
ATOM 672 N N . VAL A 1 90 ? 2.545 11.250 -12.151 1.00 46.75 90 VAL A N 1
ATOM 673 C CA . VAL A 1 90 ? 3.383 12.396 -11.749 1.00 46.75 90 VAL A CA 1
ATOM 674 C C . VAL A 1 90 ? 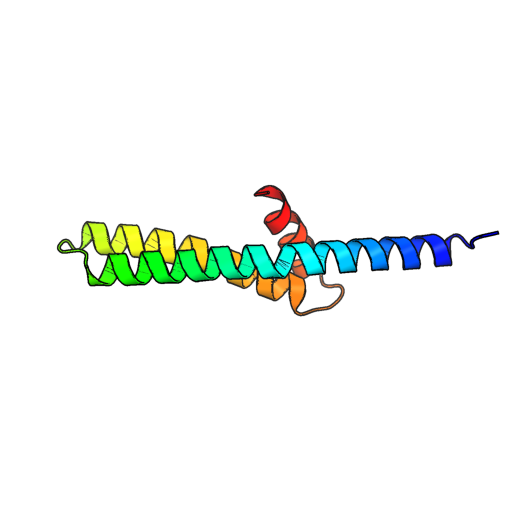2.755 13.675 -12.286 1.00 46.75 90 VAL A C 1
ATOM 676 O O . VAL A 1 90 ? 2.268 13.640 -13.437 1.00 46.75 90 VAL A O 1
#

Secondary structure (DSSP, 8-state):
---HHHHHHHHHHHHHHHHHHHHHHHHHHHHHHHHHHHHHHHH--SHHHHHHHHHHHHHHHHHHHHHHHHHS-SS-HHHHHHHHHHHTT-